Protein 7L33 (pdb70)

Sequence (90 aa):
GIIAAIKQEHAAIKQEIAAIKQEIAAIKWEGGIAAIKQEHAAIKQEIAAIKQEIAAIKWEGGIIAAIKQEHAAIKQEIAAIKQEIAAIKWEG

B-factor: mean 39.9, std 13.68, range [17.46,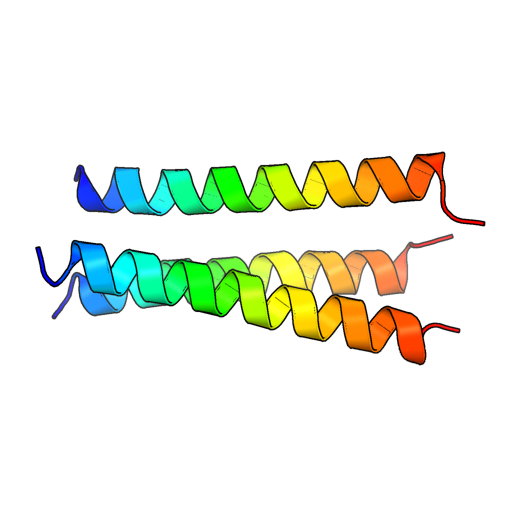 96.43]

Solvent-accessible surface area: 7978 Å² total; per-residue (Å²): 85,128,66,55,104,131,50,110,109,47,21,94,83,43,88,89,47,56,99,140,131,98,87,31,36,133,124,172,149,113,79,139,56,60,96,70,28,82,109,35,27,81,101,36,91,90,48,47,95,138,130,101,85,26,42,146,127,172,148,116,86,139,74,64,104,93,46,98,109,52,19,89,81,44,96,86,44,57,94,143,102,98,88,30,36,134,125,175,144,109

Structure (mmCIF, N/CA/C/O backbone):
data_7L33
#
_entry.id   7L33
#
_cell.length_a   39.260
_cell.length_b   39.260
_cell.length_c   83.630
_cell.angle_alpha   90.000
_cell.angle_beta   90.000
_cell.angle_gamma   120.000
#
_symmetry.space_group_name_H-M   'P 63'
#
loop_
_entity.id
_entity.type
_entity.pdbx_description
1 polymer Cu-3SCC
2 non-polymer 'COPPER (II) ION'
3 water water
#
loop_
_atom_site.group_PDB
_atom_site.id
_atom_site.type_symbol
_atom_site.label_atom_id
_atom_site.label_alt_id
_atom_site.label_comp_id
_atom_site.label_asym_id
_atom_site.label_entity_id
_atom_site.label_seq_id
_atom_site.pdbx_PDB_ins_code
_atom_site.Cartn_x
_atom_site.Cartn_y
_atom_site.Cartn_z
_atom_site.occupancy
_atom_site.B_iso_or_equiv
_atom_site.auth_seq_id
_atom_site.auth_comp_id
_atom_site.auth_asym_id
_atom_site.auth_atom_id
_atom_site.pdbx_PDB_model_num
ATOM 4 N N . GLY A 1 2 ? -12.930 -8.927 18.981 1.00 31.56 1 GLY A N 1
ATOM 5 C CA . GLY A 1 2 ? -14.221 -8.879 19.644 1.00 23.95 1 GLY A CA 1
ATOM 6 C C . GLY A 1 2 ? -15.311 -8.454 18.674 1.00 29.14 1 GLY A C 1
ATOM 7 O O . GLY A 1 2 ? -15.098 -8.528 17.458 1.00 30.42 1 GLY A O 1
ATOM 8 N N A ILE A 1 3 ? -16.473 -8.034 19.199 0.64 24.33 2 ILE A N 1
ATOM 9 N N B ILE A 1 3 ? -16.450 -7.993 19.207 0.36 24.97 2 ILE A N 1
ATOM 10 C CA A ILE A 1 3 ? -17.580 -7.610 18.337 0.64 24.25 2 ILE A CA 1
ATOM 11 C CA B ILE A 1 3 ? -17.577 -7.592 18.363 0.36 24.51 2 ILE A CA 1
ATOM 12 C C A ILE A 1 3 ? -17.142 -6.497 17.385 0.64 30.45 2 ILE A C 1
ATOM 13 C C B ILE A 1 3 ? -17.173 -6.476 17.403 0.36 30.37 2 ILE A C 1
ATOM 14 O O A ILE A 1 3 ? -17.465 -6.531 16.196 0.64 27.72 2 ILE A O 1
ATOM 15 O O B ILE A 1 3 ? -17.551 -6.489 16.227 0.36 27.77 2 ILE A O 1
ATOM 24 N N . ALA A 1 4 ? -16.408 -5.492 17.889 1.00 24.49 3 ALA A N 1
ATOM 25 C CA . ALA A 1 4 ? -15.989 -4.377 17.028 1.00 24.29 3 ALA A CA 1
ATOM 26 C C . ALA A 1 4 ? -15.142 -4.861 15.854 1.00 27.58 3 ALA A C 1
ATOM 27 O O . ALA A 1 4 ? -15.301 -4.397 14.718 1.00 28.83 3 ALA A O 1
ATOM 29 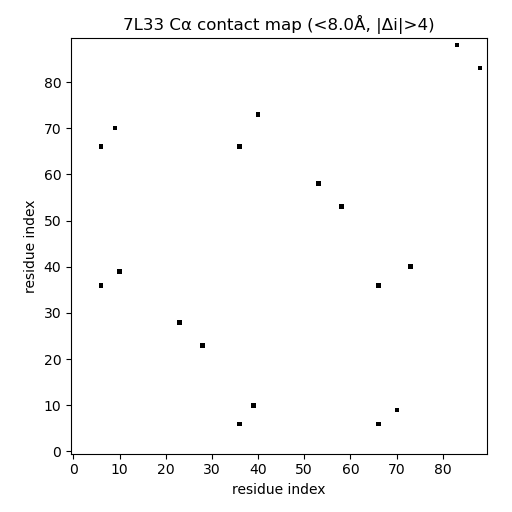N N . ALA A 1 5 ? -14.249 -5.805 16.110 1.00 26.14 4 ALA A N 1
ATOM 30 C CA . ALA A 1 5 ? -13.422 -6.362 15.052 1.00 29.37 4 ALA A CA 1
ATOM 31 C C . ALA A 1 5 ? -14.282 -7.027 13.987 1.00 33.20 4 ALA A C 1
ATOM 32 O O . ALA A 1 5 ? -14.058 -6.841 12.784 1.00 31.02 4 ALA A O 1
ATOM 34 N N . ILE A 1 6 ? -15.273 -7.813 14.419 1.00 28.42 5 ILE A N 1
ATOM 35 C CA . ILE A 1 6 ? -16.199 -8.469 13.498 1.00 33.49 5 ILE A CA 1
ATOM 36 C C . ILE A 1 6 ? -16.948 -7.445 12.661 1.00 34.16 5 ILE A C 1
ATOM 37 O O . ILE A 1 6 ? -17.144 -7.636 11.458 1.00 31.05 5 ILE A O 1
ATOM 42 N N . LYS A 1 7 ? -17.434 -6.372 13.295 1.00 25.87 6 LYS A N 1
ATOM 43 C CA . LYS A 1 7 ? -18.147 -5.334 12.556 1.00 27.82 6 LYS A CA 1
ATOM 44 C C . LYS A 1 7 ? -17.257 -4.658 11.524 1.00 37.59 6 LYS A C 1
ATOM 45 O O . LYS A 1 7 ? -17.730 -4.292 10.447 1.00 37.12 6 LYS A O 1
ATOM 51 N N . GLN A 1 8 ? -15.968 -4.502 11.817 1.00 33.46 7 GLN A N 1
ATOM 52 C CA . GLN A 1 8 ? -15.067 -3.916 10.834 1.00 34.61 7 GLN A CA 1
ATOM 53 C C . GLN A 1 8 ? -14.827 -4.866 9.666 1.00 40.67 7 GLN A C 1
ATOM 54 O O . GLN A 1 8 ? -14.615 -4.418 8.533 1.00 39.87 7 GLN A O 1
ATOM 60 N N . GLU A 1 9 ? -14.868 -6.172 9.906 1.00 34.23 8 GLU A N 1
ATOM 61 C CA . GLU A 1 9 ? -14.716 -7.087 8.784 1.00 35.56 8 GLU A CA 1
ATOM 62 C C . GLU A 1 9 ? -15.996 -7.221 7.973 1.00 42.73 8 GLU A C 1
ATOM 63 O O . GLU A 1 9 ? -15.924 -7.473 6.770 1.00 42.64 8 GLU A O 1
ATOM 69 N N . HIS A 1 10 ? -17.160 -7.016 8.592 1.00 38.64 9 HIS A N 1
ATOM 70 C CA . HIS A 1 10 ? -18.409 -6.937 7.838 1.00 39.93 9 HIS A CA 1
ATOM 71 C C . HIS A 1 10 ? -18.376 -5.775 6.863 1.00 42.77 9 HIS A C 1
ATOM 72 O O . HIS A 1 10 ? -18.680 -5.929 5.677 1.00 36.52 9 HIS A O 1
ATOM 79 N N . ALA A 1 11 ? -18.032 -4.590 7.357 1.00 36.31 10 ALA A N 1
ATOM 80 C CA . ALA A 1 11 ? -17.987 -3.421 6.490 1.00 38.24 10 ALA A CA 1
ATOM 81 C C . ALA A 1 11 ? -17.044 -3.634 5.304 1.00 42.43 10 ALA A C 1
ATOM 82 O O . ALA A 1 11 ? -17.360 -3.240 4.180 1.00 42.49 10 ALA A O 1
ATOM 84 N N . ALA A 1 12 ? -15.891 -4.264 5.530 1.00 41.52 11 ALA A N 1
ATOM 85 C CA . ALA A 1 12 ? -14.985 -4.547 4.418 1.00 41.14 11 ALA A CA 1
ATOM 86 C C . ALA A 1 12 ? -15.632 -5.505 3.424 1.00 43.28 11 ALA A C 1
ATOM 87 O O . ALA A 1 12 ? -15.611 -5.269 2.207 1.00 47.30 11 ALA A O 1
ATOM 89 N N . ILE A 1 13 ? -16.226 -6.592 3.931 1.00 39.36 12 ILE A N 1
ATOM 90 C CA . ILE A 1 13 ? -16.908 -7.543 3.064 1.00 37.63 12 ILE A CA 1
ATOM 91 C C . ILE A 1 13 ? -17.980 -6.828 2.266 1.00 42.99 12 ILE A C 1
ATOM 92 O O . ILE A 1 13 ? -18.127 -7.050 1.059 1.00 32.97 12 ILE A O 1
ATOM 97 N N . LYS A 1 14 ? -18.728 -5.926 2.921 1.00 36.57 13 LYS A N 1
ATOM 98 C CA . LYS A 1 14 ? -19.805 -5.224 2.231 1.00 33.93 13 LYS A CA 1
ATOM 99 C C . LYS A 1 14 ? -19.271 -4.312 1.135 1.00 42.53 13 LYS A C 1
ATOM 100 O O . LYS A 1 14 ? -19.950 -4.105 0.128 1.00 38.22 13 LYS A O 1
ATOM 103 N N . GLN A 1 15 ? -18.051 -3.791 1.289 1.00 42.47 14 GLN A N 1
ATOM 104 C CA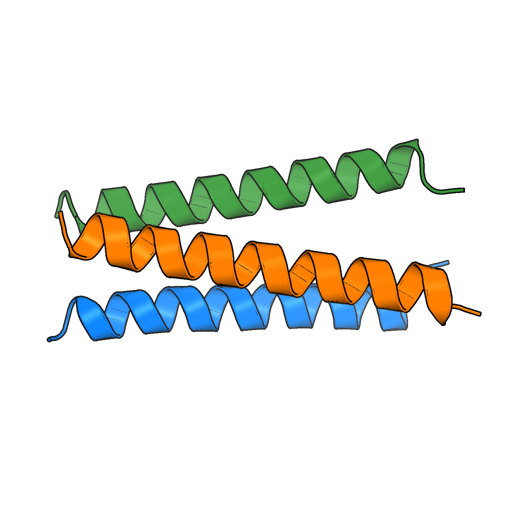 . GLN A 1 15 ? -17.440 -3.007 0.220 1.00 44.91 14 GLN A CA 1
ATOM 105 C C . GLN A 1 15 ? -16.902 -3.897 -0.893 1.00 40.86 14 GLN A C 1
ATOM 106 O O . GLN A 1 15 ? -16.920 -3.496 -2.061 1.00 36.30 14 GLN A O 1
ATOM 112 N N . GLU A 1 16 ? -16.425 -5.098 -0.555 1.00 37.21 15 GLU A N 1
ATOM 113 C CA . GLU A 1 16 ? -16.011 -6.033 -1.591 1.00 30.38 15 GLU A CA 1
ATOM 114 C C . GLU A 1 16 ? -17.190 -6.398 -2.476 1.00 39.52 15 GLU A C 1
ATOM 115 O O . GLU A 1 16 ? -17.061 -6.488 -3.707 1.00 33.71 15 GLU A O 1
ATOM 121 N N . ILE A 1 17 ? -18.358 -6.578 -1.864 1.00 34.71 16 ILE A N 1
ATOM 122 C CA . ILE A 1 17 ? -19.547 -6.981 -2.600 1.00 31.55 16 ILE A CA 1
ATOM 123 C C . ILE A 1 17 ? -20.062 -5.851 -3.485 1.00 38.72 16 ILE A C 1
ATOM 124 O O . ILE A 1 17 ? -20.458 -6.081 -4.635 1.00 34.00 16 ILE A O 1
ATOM 129 N N . ALA A 1 18 ? -20.079 -4.619 -2.971 1.00 38.80 17 ALA A N 1
ATOM 130 C CA . ALA A 1 18 ? -20.575 -3.499 -3.765 1.00 28.98 17 ALA A CA 1
ATOM 131 C C . ALA A 1 18 ? -19.730 -3.297 -5.012 1.00 31.47 17 ALA A C 1
ATOM 132 O O . ALA A 1 18 ? -20.263 -3.067 -6.103 1.00 34.21 17 ALA A O 1
ATOM 134 N N . ALA A 1 19 ? -18.412 -3.392 -4.874 1.00 31.37 18 ALA A N 1
ATOM 135 C CA . ALA A 1 19 ? -17.540 -3.272 -6.037 1.00 32.94 18 ALA A CA 1
ATOM 136 C C . ALA A 1 19 ? -17.776 -4.411 -7.023 1.00 34.82 18 ALA A C 1
ATOM 137 O O . ALA A 1 19 ? -17.759 -4.195 -8.240 1.00 30.44 18 ALA A O 1
ATOM 139 N N . ILE A 1 20 ? -17.989 -5.632 -6.519 1.00 29.04 19 ILE A N 1
ATOM 140 C CA . ILE A 1 20 ? -18.279 -6.756 -7.408 1.00 27.32 19 ILE A CA 1
ATOM 141 C C . ILE A 1 20 ? -19.529 -6.464 -8.222 1.00 34.46 19 ILE A C 1
ATOM 142 O O . ILE A 1 20 ? -19.574 -6.719 -9.434 1.00 25.57 19 ILE A O 1
ATOM 147 N N . LYS A 1 21 ? -20.564 -5.913 -7.570 1.00 27.46 20 LYS A N 1
ATOM 148 C CA . LYS A 1 21 ? -21.802 -5.583 -8.271 1.00 25.39 20 LYS A CA 1
ATOM 149 C C . LYS A 1 21 ? -21.552 -4.531 -9.344 1.00 29.68 20 LYS A C 1
ATOM 150 O O . LYS A 1 21 ? -22.138 -4.596 -10.429 1.00 26.61 20 LYS A O 1
ATOM 156 N N . GLN A 1 22 ? -20.621 -3.618 -9.099 1.00 26.97 21 GLN A N 1
ATOM 157 C CA . GLN A 1 22 ? -20.295 -2.571 -10.103 1.00 30.37 21 GLN A CA 1
ATOM 158 C C . GLN A 1 22 ? -19.593 -3.207 -11.304 1.00 30.58 21 GLN A C 1
ATOM 159 O O . GLN A 1 22 ? -19.832 -2.778 -12.412 1.00 31.06 21 GLN A O 1
ATOM 165 N N . GLU A 1 23 ? -18.698 -4.124 -11.059 1.00 27.91 22 GLU A N 1
ATOM 166 C CA . GLU A 1 23 ? -17.977 -4.801 -12.159 1.00 25.85 22 GLU A CA 1
ATOM 167 C C . GLU A 1 23 ? -18.973 -5.637 -12.969 1.00 26.33 22 GLU A C 1
ATOM 168 O O . GLU A 1 23 ? -18.833 -5.708 -14.179 1.00 21.96 22 GLU A O 1
ATOM 174 N N . ILE A 1 24 ? -19.920 -6.283 -12.287 1.00 24.85 23 ILE A N 1
ATOM 175 C CA . ILE A 1 24 ? -20.902 -7.099 -12.988 1.00 20.52 23 ILE A CA 1
ATOM 176 C C . ILE A 1 24 ? -21.744 -6.212 -13.898 1.00 26.09 23 ILE A C 1
ATOM 177 O O . ILE A 1 24 ? -22.010 -6.558 -15.055 1.00 21.15 23 ILE A O 1
ATOM 182 N N . ALA A 1 25 ? -22.143 -5.035 -13.399 1.00 21.78 24 ALA A N 1
ATOM 183 C CA . ALA A 1 25 ? -22.922 -4.113 -14.220 1.00 17.46 24 ALA A CA 1
ATOM 184 C C . ALA A 1 25 ? -22.123 -3.694 -15.442 1.00 24.22 24 ALA A C 1
ATOM 185 O O . ALA A 1 25 ? -22.660 -3.631 -16.549 1.00 22.91 24 ALA A O 1
ATOM 187 N N . ALA A 1 26 ? -20.834 -3.404 -15.265 1.00 20.13 25 ALA A N 1
ATOM 188 C CA . ALA A 1 26 ? -20.012 -2.972 -16.390 1.00 24.72 25 ALA A CA 1
ATOM 189 C C . ALA A 1 26 ? -19.853 -4.095 -17.405 1.00 23.32 25 ALA A C 1
ATOM 190 O O . ALA A 1 26 ? -19.847 -3.868 -18.623 1.00 21.13 25 ALA A O 1
ATOM 192 N N . ILE A 1 27 ? -19.739 -5.326 -16.925 1.00 20.78 26 ILE A N 1
ATOM 193 C CA . ILE A 1 27 ? -19.617 -6.447 -17.850 1.00 17.84 26 ILE A CA 1
ATOM 194 C C . ILE A 1 27 ? -20.855 -6.534 -18.728 1.00 22.39 26 ILE A C 1
ATOM 195 O O . ILE A 1 27 ? -20.777 -6.830 -19.938 1.00 22.67 26 ILE A O 1
ATOM 200 N N . LYS A 1 28 ? -22.001 -6.238 -18.147 1.00 18.34 27 LYS A N 1
ATOM 201 C CA . LYS A 1 28 ? -23.243 -6.358 -18.940 1.00 19.59 27 LYS A CA 1
ATOM 202 C C . LYS A 1 28 ? -23.471 -5.132 -19.826 1.00 24.85 27 LYS A C 1
ATOM 203 O O . LYS A 1 28 ? -23.841 -5.321 -20.961 1.00 22.08 27 LYS A O 1
ATOM 209 N N . TRP A 1 29 ? -23.178 -3.935 -19.328 1.00 23.38 28 TRP A N 1
ATOM 210 C CA . TRP A 1 29 ? -23.652 -2.720 -20.055 1.00 21.99 28 TRP A CA 1
ATOM 211 C C . TRP A 1 29 ? -22.601 -1.794 -20.664 1.00 27.20 28 TRP A C 1
ATOM 212 O O . TRP A 1 29 ? -23.017 -0.903 -21.390 1.00 23.64 28 TRP A O 1
ATOM 223 N N . GLU A 1 30 ? -21.322 -1.964 -20.369 1.00 21.85 29 GLU A N 1
ATOM 224 C CA . GLU A 1 30 ? -20.340 -1.051 -20.947 1.00 28.37 29 GLU A CA 1
ATOM 225 C C . GLU A 1 30 ? -20.407 -1.082 -22.472 1.00 32.13 29 GLU A C 1
ATOM 226 O O . GLU A 1 30 ? -20.494 -2.151 -23.083 1.00 29.65 29 GLU A O 1
ATOM 232 N N . GLY A 1 31 ? -20.398 0.100 -23.081 1.00 35.64 30 GLY A N 1
ATOM 233 C CA . GLY A 1 31 ? -20.429 0.208 -24.530 1.00 32.98 30 GLY A CA 1
ATOM 234 C C . GLY A 1 31 ? -21.827 0.262 -25.109 1.00 40.37 30 GLY A C 1
ATOM 235 O O . GLY A 1 31 ? -22.822 0.094 -24.393 1.00 35.91 30 GLY A O 1
ATOM 240 N N . GLY B 1 2 ? -4.198 4.588 17.056 1.00 55.03 1 GLY B N 1
ATOM 241 C CA . GLY B 1 2 ? -4.987 3.531 17.709 1.00 40.43 1 GLY B CA 1
ATOM 242 C C . GLY B 1 2 ? -4.913 2.294 16.848 1.00 40.24 1 GLY B C 1
ATOM 243 O O . GLY B 1 2 ? -5.128 2.430 15.644 1.00 53.01 1 GLY B O 1
ATOM 244 N N . ILE B 1 3 ? -4.587 1.150 17.436 1.00 42.07 2 ILE B N 1
ATOM 245 C CA . ILE B 1 3 ? -4.462 -0.108 16.649 1.00 40.54 2 ILE B CA 1
ATOM 246 C C . ILE B 1 3 ? -5.720 -0.313 15.806 1.00 42.07 2 ILE B C 1
ATOM 247 O O . ILE B 1 3 ? -5.566 -0.735 14.670 1.00 56.32 2 ILE B O 1
ATOM 252 N N . ALA B 1 4 ? -6.888 0.122 16.290 1.00 41.74 3 ALA B N 1
ATOM 253 C CA . ALA B 1 4 ? -8.096 -0.035 15.488 1.00 45.34 3 ALA B CA 1
ATOM 254 C C . ALA B 1 4 ? -8.089 0.915 14.295 1.00 45.21 3 ALA B C 1
ATOM 255 O O . ALA B 1 4 ? -8.536 0.550 13.197 1.00 54.11 3 ALA B O 1
ATOM 257 N N . ALA B 1 5 ? -7.616 2.146 14.502 1.00 42.43 4 ALA B N 1
ATOM 258 C CA . ALA B 1 5 ? -7.478 3.067 13.385 1.00 46.11 4 ALA B CA 1
ATOM 259 C C . ALA B 1 5 ? -6.472 2.527 12.382 1.00 50.83 4 ALA B C 1
ATOM 260 O O . ALA B 1 5 ? -6.743 2.473 11.174 1.00 57.35 4 ALA B O 1
ATOM 262 N N . ILE B 1 6 ? -5.317 2.073 12.873 1.00 54.16 5 ILE B N 1
ATOM 263 C CA . ILE B 1 6 ? -4.302 1.493 12.001 1.00 50.46 5 ILE B CA 1
ATOM 264 C C . ILE B 1 6 ? -4.866 0.287 11.264 1.00 52.63 5 ILE B C 1
ATOM 265 O O . ILE B 1 6 ? -4.718 0.158 10.044 1.00 62.71 5 ILE B O 1
ATOM 270 N N . LYS B 1 7 ? -5.550 -0.600 11.997 1.00 57.06 6 LYS B N 1
ATOM 271 C CA . LYS B 1 7 ? -6.117 -1.800 11.393 1.00 48.81 6 LYS B CA 1
ATOM 272 C C . LYS B 1 7 ? -7.152 -1.450 10.339 1.00 54.23 6 LYS B C 1
ATOM 273 O O . LYS B 1 7 ? -7.275 -2.157 9.331 1.00 55.86 6 LYS B O 1
ATOM 276 N N . GLN B 1 8 ? -7.859 -0.343 10.541 1.00 57.15 7 GLN B N 1
ATOM 277 C CA . GLN B 1 8 ? -8.850 0.097 9.530 1.00 58.11 7 GLN B CA 1
ATOM 278 C C . GLN B 1 8 ? -8.109 0.646 8.311 1.00 60.07 7 GLN B C 1
ATOM 279 O O . GLN B 1 8 ? -8.534 0.367 7.185 1.00 64.38 7 GLN B O 1
ATOM 281 N N . GLU B 1 9 ? -7.017 1.374 8.531 1.00 58.25 8 GLU B N 1
ATOM 282 C CA . GLU B 1 9 ? -6.301 1.962 7.403 1.00 59.93 8 GLU B CA 1
ATOM 283 C C . GLU B 1 9 ? -5.510 0.927 6.604 1.00 59.29 8 GLU B C 1
ATOM 284 O O . GLU B 1 9 ? -5.233 1.149 5.422 1.00 61.81 8 GLU B O 1
ATOM 287 N N . HIS B 1 10 ? -5.136 -0.192 7.219 1.00 60.16 9 HIS B N 1
ATOM 288 C CA . HIS B 1 10 ? -4.560 -1.303 6.466 1.00 56.49 9 HIS B CA 1
ATOM 289 C C . HIS B 1 10 ? -5.557 -1.865 5.466 1.00 50.77 9 HIS B C 1
ATOM 290 O O . HIS B 1 10 ? -5.214 -2.117 4.306 1.00 57.79 9 HIS B O 1
ATOM 297 N N . ALA B 1 11 ? -6.788 -2.121 5.912 1.00 56.17 10 ALA B N 1
ATOM 298 C CA . ALA B 1 11 ? -7.821 -2.609 5.001 1.00 52.33 10 ALA B CA 1
ATOM 299 C C . ALA B 1 11 ? -8.044 -1.644 3.840 1.00 49.68 10 ALA B C 1
ATOM 300 O O . ALA B 1 11 ? -8.304 -2.071 2.710 1.00 52.33 10 ALA B O 1
ATOM 302 N N . ALA B 1 12 ? -7.969 -0.340 4.102 1.00 51.38 11 ALA B N 1
ATOM 303 C CA . ALA B 1 12 ? -8.098 0.631 3.019 1.00 53.10 11 ALA B CA 1
ATOM 304 C C . ALA B 1 12 ? -6.951 0.496 2.021 1.00 51.43 11 ALA B C 1
ATOM 305 O O . ALA B 1 12 ? -7.170 0.437 0.804 1.00 52.16 11 ALA B O 1
ATOM 307 N N . ILE B 1 13 ? -5.715 0.449 2.521 1.00 54.02 12 ILE B N 1
ATOM 308 C CA . ILE B 1 13 ? -4.566 0.293 1.634 1.00 46.87 12 ILE B CA 1
ATOM 309 C C . ILE B 1 13 ? -4.690 -1.003 0.855 1.00 46.7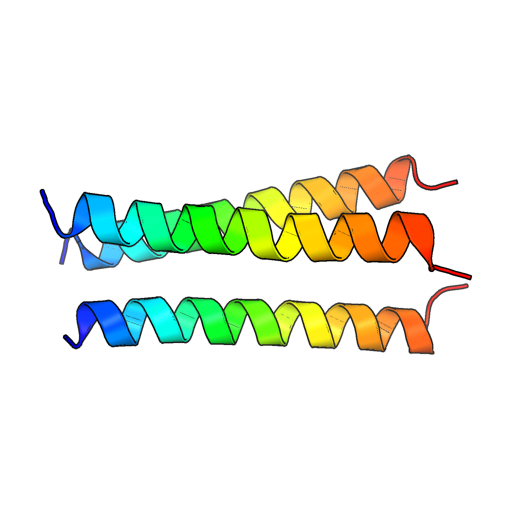1 12 ILE B C 1
ATOM 310 O O . ILE B 1 13 ? -4.451 -1.050 -0.362 1.00 49.38 12 ILE B O 1
ATOM 314 N N . LYS B 1 14 ? -5.085 -2.051 1.567 1.00 54.99 13 LYS B N 1
ATOM 315 C CA . LYS B 1 14 ? -5.245 -3.386 0.951 1.00 48.59 13 LYS B CA 1
ATOM 316 C C . LYS B 1 14 ? -6.305 -3.286 -0.141 1.00 51.80 13 LYS B C 1
ATOM 317 O O . LYS B 1 14 ? -6.111 -3.879 -1.196 1.00 57.30 13 LYS B O 1
ATOM 321 N N . GLN B 1 15 ? -7.360 -2.512 0.092 1.00 56.65 14 GLN B N 1
ATOM 322 C CA . GLN B 1 15 ? -8.390 -2.372 -0.925 1.00 52.03 14 GLN B CA 1
ATOM 323 C C . GLN B 1 15 ? -7.916 -1.518 -2.093 1.00 46.30 14 GLN B C 1
ATOM 324 O O . GLN B 1 15 ? -8.303 -1.780 -3.234 1.00 54.20 14 GLN B O 1
ATOM 330 N N . GLU B 1 16 ? -7.026 -0.553 -1.846 1.00 50.79 15 GLU B N 1
ATOM 331 C CA . GLU B 1 16 ? -6.494 0.305 -2.944 1.00 47.83 15 GLU B CA 1
ATOM 332 C C . GLU B 1 16 ? -5.523 -0.507 -3.807 1.00 41.67 15 GLU B C 1
ATOM 333 O O . GLU B 1 16 ? -5.480 -0.288 -5.008 1.00 48.94 15 GLU B O 1
ATOM 339 N N . ILE B 1 17 ? -4.758 -1.403 -3.199 1.00 46.80 16 ILE B N 1
ATOM 340 C CA . ILE B 1 17 ? -3.823 -2.178 -4.005 1.00 41.40 16 ILE B CA 1
ATOM 341 C C . ILE B 1 17 ? -4.581 -3.108 -4.942 1.00 42.85 16 ILE B C 1
ATOM 342 O O . ILE B 1 17 ? -4.210 -3.280 -6.107 1.00 44.45 16 ILE B O 1
ATOM 347 N N . ALA B 1 18 ? -5.666 -3.689 -4.438 1.00 51.94 17 ALA B N 1
ATOM 348 C CA . ALA B 1 18 ? -6.483 -4.632 -5.228 1.00 36.35 17 ALA B CA 1
ATOM 349 C C . ALA B 1 18 ? -7.023 -3.948 -6.477 1.00 42.93 17 ALA B C 1
ATOM 350 O O . ALA B 1 18 ? -7.065 -4.610 -7.511 1.00 51.97 17 ALA B O 1
ATOM 352 N N . ALA B 1 19 ? -7.394 -2.674 -6.378 1.00 36.92 18 ALA B N 1
ATOM 353 C CA . ALA B 1 19 ? -7.941 -1.952 -7.544 1.00 41.61 18 ALA B CA 1
ATOM 354 C C . ALA B 1 19 ? -6.833 -1.664 -8.560 1.00 38.02 18 ALA B C 1
ATOM 355 O O . ALA B 1 19 ? -7.127 -1.697 -9.756 1.00 45.34 18 ALA B O 1
ATOM 357 N N . ILE B 1 20 ? -5.623 -1.348 -8.096 1.00 45.31 19 ILE B N 1
ATOM 358 C CA . ILE B 1 20 ? -4.518 -1.087 -9.027 1.00 41.03 19 ILE B CA 1
ATOM 359 C C . ILE B 1 20 ? -4.212 -2.330 -9.853 1.00 32.22 19 ILE B C 1
ATOM 360 O O . ILE B 1 20 ? -4.029 -2.259 -11.081 1.00 36.42 19 ILE B O 1
ATOM 365 N N . LYS B 1 21 ? -4.198 -3.490 -9.197 1.00 42.44 20 LYS B N 1
ATOM 366 C CA . LYS B 1 21 ? -3.957 -4.753 -9.883 1.00 41.16 20 LYS B CA 1
ATOM 367 C C . LYS B 1 21 ? -5.010 -5.031 -10.948 1.00 36.93 20 LYS B C 1
ATOM 368 O O . LYS B 1 21 ? -4.691 -5.613 -11.994 1.00 41.98 20 LYS B O 1
ATOM 374 N N . GLN B 1 22 ? -6.244 -4.563 -10.731 1.00 37.80 21 GLN B N 1
ATOM 375 C CA . GLN B 1 22 ? -7.324 -4.774 -11.726 1.00 35.68 21 GLN B CA 1
ATOM 376 C C . GLN B 1 22 ? -7.140 -3.822 -12.905 1.00 39.71 21 GLN B C 1
ATOM 377 O O . GLN B 1 22 ? -7.430 -4.218 -14.026 1.00 39.75 21 GLN B O 1
ATOM 383 N N . GLU B 1 23 ? -6.705 -2.593 -12.643 1.00 36.99 22 GLU B N 1
ATOM 384 C CA . GLU B 1 23 ? -6.499 -1.644 -13.765 1.00 32.55 22 GLU B CA 1
ATOM 385 C C . GLU B 1 23 ? -5.312 -2.111 -14.605 1.00 23.25 22 GLU B C 1
ATOM 386 O O . GLU B 1 23 ? -5.341 -1.949 -15.811 1.00 29.67 22 GLU B O 1
ATOM 392 N N . ILE B 1 24 ? -4.287 -2.623 -13.957 1.00 28.62 23 ILE B N 1
ATOM 393 C CA . ILE B 1 24 ? -3.117 -3.115 -14.682 1.00 26.58 23 ILE B CA 1
ATOM 394 C C . ILE B 1 24 ? -3.504 -4.279 -15.584 1.00 28.57 23 ILE B C 1
ATOM 395 O O . ILE B 1 24 ? -3.058 -4.375 -16.734 1.00 29.48 23 ILE B O 1
ATOM 400 N N . ALA B 1 25 ? -4.355 -5.175 -15.084 1.00 35.67 24 ALA B N 1
ATOM 401 C CA . ALA B 1 25 ? -4.824 -6.282 -15.908 1.00 22.58 24 ALA B CA 1
ATOM 402 C C . ALA B 1 25 ? -5.603 -5.784 -17.114 1.00 30.79 24 ALA B C 1
ATOM 403 O O . ALA B 1 25 ? -5.483 -6.349 -18.205 1.00 36.88 24 ALA B O 1
ATOM 405 N N . ALA B 1 26 ? -6.429 -4.742 -16.947 1.00 27.57 25 ALA B N 1
ATOM 406 C CA . ALA B 1 26 ? -7.143 -4.247 -18.120 1.00 29.29 25 ALA B CA 1
ATOM 407 C C . ALA B 1 26 ? -6.194 -3.617 -19.130 1.00 22.93 25 ALA B C 1
ATOM 408 O O . ALA B 1 26 ? -6.384 -3.777 -20.355 1.00 29.29 25 ALA B O 1
ATOM 410 N N . ILE B 1 27 ? -5.165 -2.892 -18.669 1.00 32.58 26 ILE B N 1
ATOM 411 C CA . ILE B 1 27 ? -4.227 -2.277 -19.622 1.00 32.19 26 ILE B CA 1
ATOM 412 C C . ILE B 1 27 ? -3.566 -3.351 -20.468 1.00 20.15 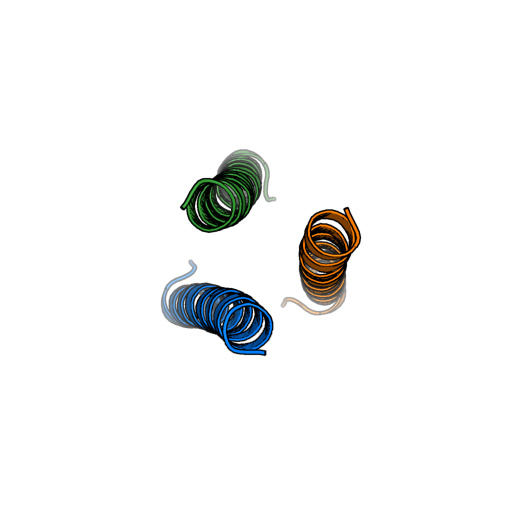26 ILE B C 1
ATOM 413 O O . ILE B 1 27 ? -3.307 -3.165 -21.671 1.00 37.89 26 ILE B O 1
ATOM 418 N N . LYS B 1 28 ? -3.316 -4.494 -19.861 1.00 28.26 27 LYS B N 1
ATOM 419 C CA . LYS B 1 28 ? -2.657 -5.619 -20.500 1.00 33.63 27 LYS B CA 1
ATOM 420 C C . LYS B 1 28 ? -3.607 -6.419 -21.376 1.00 32.33 27 LYS B C 1
ATOM 421 O O . LYS B 1 28 ? -3.274 -6.735 -22.525 1.00 37.82 27 LYS B O 1
ATOM 427 N N . TRP B 1 29 ? -4.755 -6.789 -20.797 1.00 43.54 28 TRP B N 1
ATOM 428 C CA . TRP B 1 29 ? -5.640 -7.852 -21.358 1.00 39.53 28 TRP B CA 1
ATOM 429 C C . TRP B 1 29 ? -6.975 -7.435 -22.003 1.00 39.35 28 TRP B C 1
ATOM 430 O O . TRP B 1 29 ? -7.525 -8.260 -22.716 1.00 38.27 28 TRP B O 1
ATOM 441 N N . GLU B 1 30 ? -7.467 -6.213 -21.826 1.00 45.25 29 GLU B N 1
ATOM 442 C CA . GLU B 1 30 ? -8.755 -5.846 -22.403 1.00 43.14 29 GLU B CA 1
ATOM 443 C C . GLU B 1 30 ? -8.700 -5.876 -23.926 1.00 54.09 29 GLU B C 1
ATOM 444 O O . GLU B 1 30 ? -7.766 -5.351 -24.540 1.00 44.74 29 GLU B O 1
ATOM 450 N N . GLY B 1 31 ? -9.709 -6.488 -24.537 1.00 51.10 30 GLY B N 1
ATOM 451 C CA . GLY B 1 31 ? -9.773 -6.572 -25.985 1.00 52.37 30 GLY B CA 1
ATOM 452 C C . GLY B 1 31 ? -9.083 -7.817 -26.502 1.00 50.18 30 GLY B C 1
ATOM 453 O O . GLY B 1 31 ? -8.453 -8.544 -25.727 1.00 52.44 30 GLY B O 1
ATOM 457 N N . GLY C 1 2 ? -20.916 4.207 18.992 1.00 32.33 1 GLY C N 1
ATOM 458 C CA . GLY C 1 2 ? -20.202 5.319 19.594 1.00 22.82 1 GLY C CA 1
ATOM 459 C C . GLY C 1 2 ? -19.311 6.063 18.618 1.00 31.28 1 GLY C C 1
ATOM 460 O O . GLY C 1 2 ? -19.472 5.917 17.400 1.00 31.36 1 GLY C O 1
ATOM 461 N N A ILE C 1 3 ? -18.389 6.872 19.149 0.64 25.46 2 ILE C N 1
ATOM 462 N N B ILE C 1 3 ? -18.376 6.847 19.166 0.36 25.40 2 ILE C N 1
ATOM 463 C CA A ILE C 1 3 ? -17.468 7.632 18.307 0.64 25.26 2 ILE C CA 1
ATOM 464 C CA B ILE C 1 3 ? -17.448 7.628 18.349 0.36 25.71 2 ILE C CA 1
ATOM 465 C C A ILE C 1 3 ? -16.701 6.709 17.371 0.64 30.14 2 ILE C C 1
ATOM 466 C C B ILE C 1 3 ? -16.685 6.723 17.391 0.36 30.03 2 ILE C C 1
ATOM 467 O O A ILE C 1 3 ? -16.514 7.021 16.190 0.64 28.55 2 ILE C O 1
ATOM 468 O O B ILE C 1 3 ? -16.488 7.061 16.217 0.36 28.86 2 ILE C O 1
ATOM 477 N N . ALA C 1 4 ? -16.237 5.561 17.875 1.00 24.10 3 ALA C N 1
ATOM 478 C CA . ALA C 1 4 ? -15.451 4.658 17.037 1.00 29.99 3 ALA C CA 1
ATOM 479 C C . ALA C 1 4 ? -16.262 4.154 15.850 1.00 28.25 3 ALA C C 1
ATOM 480 O O . ALA C 1 4 ? -15.745 4.052 14.729 1.00 29.71 3 ALA C O 1
ATOM 482 N N . ALA C 1 5 ? -17.535 3.848 16.085 1.00 26.60 4 ALA C N 1
ATOM 483 C CA . ALA C 1 5 ? -18.421 3.420 15.015 1.00 25.37 4 ALA C CA 1
ATOM 484 C C . ALA C 1 5 ? -18.544 4.507 13.959 1.00 32.22 4 ALA C C 1
ATOM 485 O O . ALA C 1 5 ? -18.455 4.243 12.756 1.00 32.69 4 ALA C O 1
ATOM 487 N N . ILE C 1 6 ? -18.740 5.748 14.402 1.00 27.66 5 ILE C N 1
ATOM 488 C CA . ILE C 1 6 ? -18.843 6.879 13.483 1.00 30.42 5 ILE C CA 1
ATOM 489 C C . ILE C 1 6 ? -17.566 7.033 12.672 1.00 35.72 5 ILE C C 1
ATOM 490 O O . ILE C 1 6 ? -17.616 7.274 11.458 1.00 31.88 5 ILE C O 1
ATOM 495 N N . LYS C 1 7 ? -16.400 6.943 13.335 1.00 25.69 6 LYS C N 1
ATOM 496 C CA . LYS C 1 7 ? -15.118 7.092 12.639 1.00 27.87 6 LYS C CA 1
ATOM 497 C C . LYS C 1 7 ? -14.912 5.993 11.604 1.00 39.71 6 LYS C C 1
ATOM 498 O O . LYS C 1 7 ? -14.331 6.237 10.537 1.00 38.31 6 LYS C O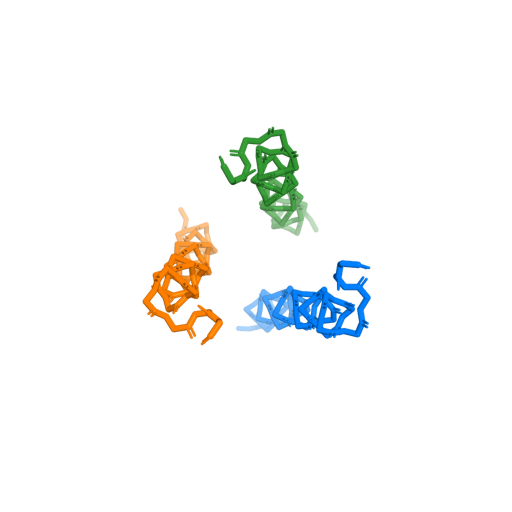 1
ATOM 502 N N . GLN C 1 8 ? -15.410 4.789 11.876 1.00 36.56 7 GLN C N 1
ATOM 503 C CA . GLN C 1 8 ? -15.328 3.740 10.872 1.00 39.10 7 GLN C CA 1
ATOM 504 C C . GLN C 1 8 ? -16.266 4.031 9.715 1.00 44.01 7 GLN C C 1
ATOM 505 O O . GLN C 1 8 ? -15.959 3.696 8.568 1.00 48.97 7 GLN C O 1
ATOM 510 N N . GLU C 1 9 ? -17.387 4.692 9.977 1.00 38.86 8 GLU C N 1
ATOM 511 C CA . GLU C 1 9 ? -18.277 5.018 8.876 1.00 38.20 8 GLU C CA 1
ATOM 512 C C . GLU C 1 9 ? -17.757 6.193 8.055 1.00 45.59 8 GLU C C 1
ATOM 513 O O . GLU C 1 9 ? -18.030 6.266 6.850 1.00 46.52 8 GLU C O 1
ATOM 519 N N . HIS C 1 10 ? -16.984 7.093 8.670 1.00 40.02 9 HIS C N 1
ATOM 520 C CA . HIS C 1 10 ? -16.303 8.148 7.919 1.00 43.47 9 HIS C CA 1
ATOM 521 C C . HIS C 1 10 ? -15.304 7.568 6.933 1.00 45.94 9 HIS C C 1
ATOM 522 O O . HIS C 1 10 ? -15.323 7.898 5.743 1.00 40.07 9 HIS C O 1
ATOM 529 N N . ALA C 1 11 ? -14.410 6.705 7.414 1.00 36.80 10 ALA C N 1
ATOM 530 C CA . ALA C 1 11 ? -13.419 6.109 6.525 1.00 37.24 10 ALA C CA 1
ATOM 531 C C . ALA C 1 11 ? -14.076 5.375 5.353 1.00 48.12 10 ALA C C 1
ATOM 532 O O . ALA C 1 11 ? -13.571 5.413 4.226 1.00 49.25 10 ALA C O 1
ATOM 534 N N . ALA C 1 12 ? -15.198 4.693 5.598 1.00 41.10 11 ALA C N 1
ATOM 535 C CA . ALA C 1 12 ? -15.920 4.044 4.506 1.00 48.01 11 ALA C CA 1
ATOM 536 C C . ALA C 1 12 ? -16.439 5.073 3.507 1.00 48.85 11 ALA C C 1
ATOM 537 O O . ALA C 1 12 ? -16.308 4.897 2.290 1.00 46.65 11 ALA C O 1
ATOM 539 N N . ILE C 1 13 ? -17.055 6.149 4.012 1.00 46.10 12 ILE C N 1
ATOM 540 C CA . ILE C 1 13 ? -17.578 7.196 3.141 1.00 40.84 12 ILE C CA 1
ATOM 541 C C . ILE C 1 13 ? -16.466 7.786 2.292 1.00 45.88 12 ILE C C 1
ATOM 542 O O . ILE C 1 13 ? -16.629 7.970 1.080 1.00 40.64 12 ILE C O 1
ATOM 547 N N . LYS C 1 14 ? -15.305 8.056 2.905 1.00 41.58 13 LYS C N 1
ATOM 548 C CA . LYS C 1 14 ? -14.184 8.644 2.176 1.00 38.16 13 LYS C CA 1
ATOM 549 C C . LYS C 1 14 ? -13.628 7.693 1.127 1.00 42.33 13 LYS C C 1
ATOM 550 O O . LYS C 1 14 ? -13.067 8.144 0.127 1.00 39.41 13 LYS C O 1
ATOM 553 N N . GLN C 1 15 ? -13.770 6.383 1.335 1.00 44.38 14 GLN C N 1
ATOM 554 C CA . GLN C 1 15 ? -13.359 5.432 0.312 1.00 52.93 14 GLN C CA 1
ATOM 555 C C . GLN C 1 15 ? -14.353 5.388 -0.832 1.00 43.93 14 GLN C C 1
ATOM 556 O O . GLN C 1 15 ? -13.957 5.219 -1.990 1.00 38.81 14 GLN C O 1
ATOM 562 N N . GLU C 1 16 ? -15.637 5.547 -0.525 1.00 44.92 15 GLU C N 1
ATOM 563 C CA . GLU C 1 16 ? -16.636 5.626 -1.578 1.00 35.58 15 GLU C CA 1
ATOM 564 C C . GLU C 1 16 ? -16.392 6.848 -2.448 1.00 46.59 15 GLU C C 1
ATOM 565 O O . GLU C 1 16 ? -16.567 6.803 -3.674 1.00 39.91 15 GLU C O 1
ATOM 571 N N . ILE C 1 17 ? -15.993 7.953 -1.821 1.00 38.84 16 ILE C N 1
ATOM 572 C CA . ILE C 1 17 ? -15.778 9.190 -2.556 1.00 37.17 16 ILE C CA 1
ATOM 573 C C . ILE C 1 17 ? -14.546 9.088 -3.445 1.00 41.61 16 ILE C C 1
ATOM 574 O O . ILE C 1 17 ? -14.551 9.558 -4.588 1.00 35.96 16 ILE C O 1
ATOM 579 N N . ALA C 1 18 ? -13.470 8.486 -2.941 1.00 43.28 17 ALA C N 1
ATOM 580 C CA . ALA C 1 18 ? -12.252 8.356 -3.736 1.00 34.21 17 ALA C CA 1
ATOM 581 C C . ALA C 1 18 ? -12.488 7.519 -4.987 1.00 35.87 17 ALA C C 1
ATOM 582 O O . ALA C 1 18 ? -11.993 7.854 -6.067 1.00 38.39 17 ALA C O 1
ATOM 584 N N . ALA C 1 19 ? -13.232 6.423 -4.866 1.00 31.74 18 ALA C N 1
ATOM 585 C CA . A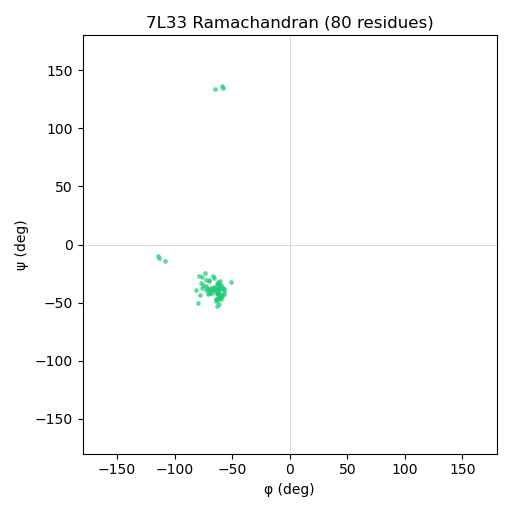LA C 1 19 ? -13.550 5.626 -6.049 1.00 37.57 18 ALA C CA 1
ATOM 586 C C . ALA C 1 19 ? -14.417 6.413 -7.029 1.00 34.71 18 ALA C C 1
ATOM 587 O O . ALA C 1 19 ? -14.277 6.267 -8.254 1.00 31.57 18 ALA C O 1
ATOM 589 N N . ILE C 1 20 ? -15.354 7.215 -6.509 1.00 36.24 19 ILE C N 1
ATOM 590 C CA . ILE C 1 20 ? -16.203 8.031 -7.373 1.00 32.17 19 ILE C CA 1
ATOM 591 C C . ILE C 1 20 ? -15.354 8.990 -8.190 1.00 35.98 19 ILE C C 1
ATOM 592 O O . ILE C 1 20 ? -15.578 9.167 -9.393 1.00 26.12 19 ILE C O 1
ATOM 597 N N . LYS C 1 21 ? -14.364 9.622 -7.555 1.00 28.76 20 LYS C N 1
ATOM 598 C CA . LYS C 1 21 ? -13.468 10.503 -8.292 1.00 29.54 20 LYS C CA 1
ATOM 599 C C . LYS C 1 21 ? -12.718 9.728 -9.356 1.00 35.69 20 LYS C C 1
ATOM 600 O O . LYS C 1 21 ? -12.491 10.251 -10.446 1.00 30.82 20 LYS C O 1
ATOM 606 N N . GLN C 1 22 ? -12.382 8.464 -9.080 1.00 32.41 21 GLN C N 1
ATOM 607 C CA . GLN C 1 22 ? -11.708 7.638 -10.076 1.00 36.39 21 GLN C CA 1
ATOM 608 C C . GLN C 1 22 ? -12.622 7.339 -11.256 1.00 33.19 21 GLN C C 1
ATOM 609 O O . GLN C 1 22 ? -12.183 7.362 -12.415 1.00 31.14 21 GLN C O 1
ATOM 615 N N . GLU C 1 23 ? -13.887 7.039 -10.986 1.00 30.52 22 GLU C N 1
ATOM 616 C CA . GLU C 1 23 ? -14.811 6.745 -12.105 1.00 25.94 22 GLU C CA 1
ATOM 617 C C . GLU C 1 23 ? -15.049 8.027 -12.907 1.00 27.68 22 GLU C C 1
ATOM 618 O O . GLU C 1 23 ? -15.149 7.948 -14.123 1.00 24.79 22 GLU C O 1
ATOM 624 N N . ILE C 1 24 ? -15.142 9.158 -12.225 1.00 24.14 23 ILE C N 1
ATOM 625 C CA . ILE C 1 24 ? -15.353 10.413 -12.940 1.00 20.25 23 ILE C CA 1
ATOM 626 C C . ILE C 1 24 ? -14.158 10.695 -13.846 1.00 31.38 23 ILE C C 1
ATOM 627 O O . ILE C 1 24 ? -14.318 11.109 -15.001 1.00 25.31 23 ILE C O 1
ATOM 632 N N . ALA C 1 25 ? -12.938 10.447 -13.352 1.00 23.56 24 ALA C N 1
ATOM 633 C CA . ALA C 1 25 ? -11.758 10.680 -14.182 1.00 21.34 24 ALA C CA 1
ATOM 634 C C . ALA C 1 25 ? -11.781 9.799 -15.413 1.00 25.43 24 ALA C C 1
ATOM 635 O O . ALA C 1 25 ? -11.514 10.268 -16.518 1.00 24.54 24 ALA C O 1
ATOM 637 N N . ALA C 1 26 ? -12.143 8.524 -15.255 1.00 20.75 25 ALA C N 1
ATOM 638 C CA . ALA C 1 26 ? -12.193 7.609 -16.387 1.00 24.88 25 ALA C CA 1
ATOM 639 C C . ALA C 1 26 ? -13.276 8.023 -17.381 1.00 24.80 25 ALA C C 1
ATOM 640 O O . ALA C 1 26 ? -13.109 7.896 -18.606 1.00 20.80 25 ALA C O 1
ATOM 642 N N . ILE C 1 27 ? -14.401 8.535 -16.883 1.00 22.30 26 ILE C N 1
ATOM 643 C CA . ILE C 1 27 ? -15.443 8.967 -17.809 1.00 20.31 26 ILE 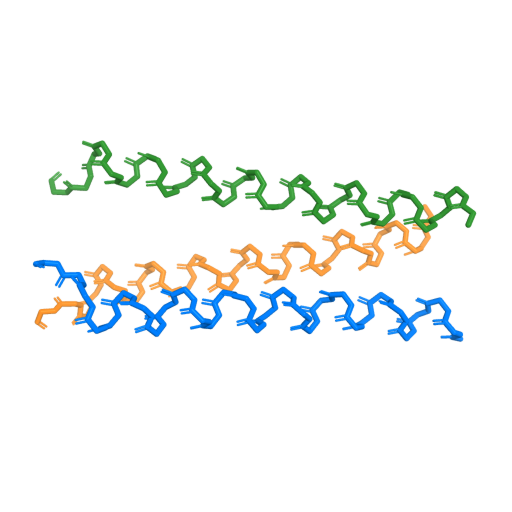C CA 1
ATOM 644 C C . ILE C 1 27 ? -14.920 10.082 -18.698 1.00 23.73 26 ILE C C 1
ATOM 645 O O . ILE C 1 27 ? -15.215 10.147 -19.904 1.00 24.58 26 ILE C O 1
ATOM 650 N N . LYS C 1 28 ? -14.117 10.965 -18.132 1.00 21.45 27 LYS C N 1
ATOM 651 C CA . LYS C 1 28 ? -13.628 12.114 -18.882 1.00 19.95 27 LYS C CA 1
ATOM 652 C C . LYS C 1 28 ? -12.494 11.729 -19.816 1.00 25.45 27 LYS C C 1
ATOM 653 O O . LYS C 1 28 ? -12.484 12.135 -20.990 1.00 22.85 27 LYS C O 1
ATOM 659 N N . TRP C 1 29 ? -11.554 10.919 -19.345 1.00 25.46 28 TRP C N 1
ATOM 660 C CA . TRP C 1 29 ? -10.243 10.807 -19.983 1.00 24.63 28 TRP C CA 1
ATOM 661 C C . TRP C 1 29 ? -9.940 9.457 -20.614 1.00 28.02 28 TRP C C 1
ATOM 662 O O . TRP C 1 29 ? -8.955 9.358 -21.361 1.00 26.00 28 TRP C O 1
ATOM 673 N N . GLU C 1 30 ? -10.739 8.424 -20.353 1.00 28.16 29 GLU C N 1
ATOM 674 C CA . GLU C 1 30 ? -10.452 7.111 -20.920 1.00 31.64 29 GLU C CA 1
ATOM 675 C C . GLU C 1 30 ? -10.436 7.198 -22.439 1.00 33.32 29 GLU C C 1
ATOM 676 O O . GLU C 1 30 ? -11.288 7.851 -23.044 1.00 33.54 29 GLU C O 1
ATOM 682 N N . GLY C 1 31 ? -9.447 6.559 -23.053 1.00 28.50 30 GLY C N 1
ATOM 683 C CA . GLY C 1 31 ? -9.314 6.588 -24.496 1.00 33.71 30 GLY C CA 1
ATOM 684 C C . GLY C 1 31 ? -8.429 7.759 -24.846 1.00 35.64 30 GLY C C 1
ATOM 685 O O . GLY C 1 31 ? -8.064 8.546 -23.962 1.00 39.40 30 GLY C O 1
#

Foldseek 3Di:
DVVVVVVVVVVVVVVVVVVVVVVVCVVDPD/DVVVVVVVVVVVVVVVVVVVVVVCCVVDPD/DVVVVVVVVVVVVVVVVVVVVVVCCVVDPD

Secondary structure (DSSP, 8-state):
-HHHHHHHHHHHHHHHHHHHHHHHHHHH--/-HHHHHHHHHHHHHHHHHHHHHHHHHHH--/-HHHHHHHHHHHHHHHHHHHHHHHHHHH--

Radius of gyration: 15.28 Å; Cα contacts (8 Å, |Δi|>4): 9; chains: 3; bounding box: 21×21×46 Å